Protein AF-A0A8T8C9X5-F1 (afdb_monomer_lite)

Secondary structure (DSSP, 8-state):
--------GGGGS--SS---HHHHHHHHHHHHHH-TTHIIIIIHHHHHHHHHHHHHHHHHHHTT--HHHHHHHHHHHHHHHHHHIIIIIHHHHHHHHHHHHHHHT-HHHHHHHHHHHHHTHHHHH---HHHHHHHTT-GGG-HHHHHHHHHHHHH---

pLDDT: mean 71.18, std 13.54, range [34.19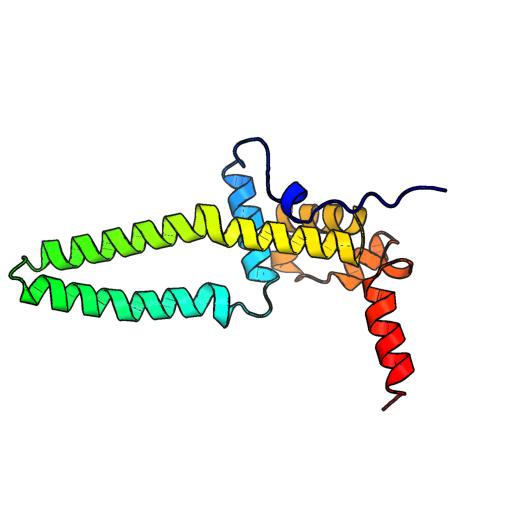, 87.94]

Sequence (158 aa):
MNQKKHRNPQDFIEPKGQLNHSQRWTYTSIAYRSSKQKFRYFYLPLIALLVIIPLLCEWALSEGNTKSDAVGISMALFAFYMWFCFFFWWPMLGADWLSKMEAWFGPKTRASLWKQFRSGEVNVAGMDVPQTSKNVGEYDNSEYKKLFVDRDARLGPL

Radius of gyration: 21.36 Å; chains: 1; bounding box: 57×42×59 Å

Structure (mmCIF, N/CA/C/O backbone):
data_AF-A0A8T8C9X5-F1
#
_entry.id   AF-A0A8T8C9X5-F1
#
loop_
_atom_site.group_PDB
_atom_site.id
_atom_site.type_symbol
_atom_site.label_atom_id
_atom_site.label_alt_id
_atom_site.label_comp_id
_atom_site.label_asym_id
_atom_site.label_entity_id
_atom_site.label_seq_id
_atom_site.pdbx_PDB_ins_code
_atom_site.Cartn_x
_atom_site.Cartn_y
_atom_site.Cartn_z
_atom_site.occupancy
_atom_site.B_iso_or_equiv
_atom_site.auth_seq_id
_atom_site.auth_comp_id
_atom_site.auth_asym_id
_atom_site.auth_atom_id
_atom_site.pdbx_PDB_model_num
ATOM 1 N N . MET A 1 1 ? -38.605 -5.982 15.236 1.00 34.19 1 MET A N 1
ATOM 2 C CA . MET A 1 1 ? -37.807 -6.696 14.212 1.00 34.19 1 MET A CA 1
ATOM 3 C C . MET A 1 1 ? -36.984 -5.671 13.443 1.00 34.19 1 MET A C 1
ATOM 5 O O . MET A 1 1 ? -37.526 -5.002 12.579 1.00 34.19 1 MET A O 1
ATOM 9 N N . ASN A 1 2 ? -35.713 -5.477 13.807 1.00 34.38 2 ASN A N 1
ATOM 10 C CA . ASN A 1 2 ? -34.825 -4.539 13.112 1.00 34.38 2 ASN A CA 1
ATOM 11 C C . ASN A 1 2 ? -34.110 -5.282 11.981 1.00 34.38 2 ASN A C 1
ATOM 13 O O . ASN A 1 2 ? -33.279 -6.153 12.242 1.00 34.38 2 ASN A O 1
ATOM 17 N N . GLN A 1 3 ? -34.452 -4.958 10.733 1.00 35.06 3 GLN A N 1
ATOM 18 C CA . GLN A 1 3 ? -33.743 -5.461 9.563 1.00 35.06 3 GLN A CA 1
ATOM 19 C C . GLN A 1 3 ? -32.281 -5.007 9.630 1.00 35.06 3 GLN A C 1
ATOM 21 O O . GLN A 1 3 ? -31.974 -3.816 9.540 1.00 35.06 3 GLN A O 1
ATOM 26 N N . LYS A 1 4 ? -31.362 -5.967 9.785 1.00 44.88 4 LYS A N 1
ATOM 27 C CA . LYS A 1 4 ? -29.940 -5.756 9.513 1.00 44.88 4 LYS A CA 1
ATOM 28 C C . LYS A 1 4 ? -29.810 -5.428 8.028 1.00 44.88 4 LYS A C 1
ATOM 30 O O . LYS A 1 4 ? -29.809 -6.315 7.182 1.00 44.88 4 LYS A O 1
ATOM 35 N N . LYS A 1 5 ? -29.739 -4.133 7.724 1.00 42.03 5 LYS A N 1
ATOM 36 C CA . LYS A 1 5 ? -29.390 -3.612 6.405 1.00 42.03 5 LYS A CA 1
ATOM 37 C C . LYS A 1 5 ? -27.976 -4.104 6.093 1.00 42.03 5 LYS A C 1
ATOM 39 O O . LYS A 1 5 ? -27.007 -3.535 6.596 1.00 42.03 5 LYS A O 1
ATOM 44 N N . HIS A 1 6 ? -27.869 -5.194 5.334 1.00 40.16 6 HIS A N 1
ATOM 45 C CA . HIS A 1 6 ? -26.614 -5.641 4.740 1.00 40.16 6 HIS A CA 1
ATOM 46 C C . HIS A 1 6 ? -26.122 -4.510 3.835 1.00 40.16 6 HIS A C 1
ATOM 48 O O . HIS A 1 6 ? -26.599 -4.339 2.717 1.00 40.16 6 HIS A O 1
ATOM 54 N N . ARG A 1 7 ? -25.233 -3.667 4.369 1.00 45.56 7 ARG A N 1
ATOM 55 C CA . ARG A 1 7 ? -24.511 -2.678 3.573 1.00 45.56 7 ARG A CA 1
ATOM 56 C C . ARG A 1 7 ? -23.540 -3.441 2.686 1.00 45.56 7 ARG A C 1
ATOM 58 O O . ARG A 1 7 ? -22.764 -4.256 3.181 1.00 45.56 7 ARG A O 1
ATOM 65 N N . ASN A 1 8 ? -23.645 -3.203 1.386 1.00 37.84 8 ASN A N 1
ATOM 66 C CA . ASN A 1 8 ? -22.790 -3.809 0.384 1.00 37.84 8 ASN A CA 1
ATOM 67 C C . ASN A 1 8 ? -21.356 -3.292 0.621 1.00 37.84 8 ASN A C 1
ATOM 69 O O . ASN A 1 8 ? -21.188 -2.082 0.785 1.00 37.84 8 ASN A O 1
ATOM 73 N N . PRO A 1 9 ? -20.314 -4.143 0.685 1.00 43.94 9 PRO A N 1
ATOM 74 C CA . PRO A 1 9 ? -18.935 -3.690 0.902 1.00 43.94 9 PRO A CA 1
ATOM 75 C C . PRO A 1 9 ? -18.451 -2.673 -0.146 1.00 43.94 9 PRO A C 1
ATOM 77 O O . PRO A 1 9 ? -17.530 -1.911 0.132 1.00 43.94 9 PRO A O 1
ATOM 80 N N . GLN A 1 10 ? -19.100 -2.604 -1.313 1.00 42.44 10 GLN A N 1
ATOM 81 C CA . GLN A 1 10 ? -18.825 -1.596 -2.340 1.00 42.44 10 GLN A CA 1
ATOM 82 C C . GLN A 1 10 ? -19.325 -0.183 -1.985 1.00 42.44 10 GLN A C 1
ATOM 84 O O . GLN A 1 10 ? -18.734 0.791 -2.444 1.00 42.44 10 GLN A O 1
ATOM 89 N N . ASP A 1 11 ? -20.316 -0.038 -1.098 1.00 43.72 11 ASP A N 1
ATOM 90 C CA . ASP A 1 11 ? -20.866 1.275 -0.712 1.00 43.72 11 ASP A CA 1
ATOM 91 C C . ASP A 1 11 ? -19.906 2.096 0.170 1.00 43.72 11 ASP A C 1
ATOM 93 O O . ASP A 1 11 ? -20.111 3.291 0.383 1.00 43.72 11 ASP A O 1
ATOM 97 N N . PHE A 1 12 ? -18.845 1.474 0.692 1.00 50.84 12 PHE A N 1
ATOM 98 C CA . PHE A 1 12 ? -17.786 2.157 1.442 1.00 50.84 12 PHE A CA 1
ATOM 99 C C . PHE A 1 12 ? -16.591 2.569 0.569 1.00 50.84 12 PHE A C 1
ATOM 101 O O . PHE A 1 12 ? -15.692 3.251 1.066 1.00 50.84 12 PHE A O 1
ATOM 108 N N . ILE A 1 13 ? -16.569 2.161 -0.706 1.00 51.16 13 ILE A N 1
ATOM 109 C CA . ILE A 1 13 ? -15.432 2.363 -1.618 1.00 51.16 13 ILE A CA 1
ATOM 110 C C . ILE A 1 13 ? -15.540 3.692 -2.378 1.00 51.16 13 ILE A C 1
ATOM 112 O O . ILE A 1 13 ? -14.533 4.182 -2.880 1.00 51.16 13 ILE A O 1
ATOM 116 N N . GLU A 1 14 ? -16.703 4.345 -2.396 1.00 41.31 14 GLU A N 1
ATOM 117 C CA . GLU A 1 14 ? -16.840 5.668 -3.007 1.00 41.31 14 GLU A CA 1
ATOM 118 C C . GLU A 1 14 ? -16.713 6.802 -1.979 1.00 41.31 14 GLU A C 1
ATOM 120 O O . GLU A 1 14 ? -17.694 7.182 -1.329 1.00 41.31 14 GLU A O 1
ATOM 125 N N . PRO A 1 15 ? -15.549 7.463 -1.863 1.00 46.88 15 PRO A N 1
ATOM 126 C CA . PRO A 1 15 ? -15.561 8.855 -1.472 1.00 46.88 15 PRO A CA 1
ATOM 127 C C . PRO A 1 15 ? -16.217 9.615 -2.630 1.00 46.88 15 PRO A C 1
ATOM 129 O O . PRO A 1 15 ? -15.588 9.880 -3.649 1.00 46.88 15 PRO A O 1
ATOM 132 N N . LYS A 1 16 ? -17.489 9.996 -2.470 1.00 44.78 16 LYS A N 1
ATOM 133 C CA . LYS A 1 16 ? -18.237 10.880 -3.393 1.00 44.78 16 LYS A CA 1
ATOM 134 C C . LYS A 1 16 ? -17.628 12.290 -3.560 1.00 44.78 16 LYS A C 1
ATOM 136 O O . LYS A 1 16 ? -18.272 13.193 -4.079 1.00 44.78 16 LYS A O 1
ATOM 141 N N . GLY A 1 17 ? -16.386 12.493 -3.131 1.00 53.16 17 GLY A N 1
ATOM 142 C CA . GLY A 1 17 ? -15.581 13.682 -3.360 1.00 53.16 17 GLY A CA 1
ATOM 143 C C . GLY A 1 17 ? -14.142 13.263 -3.635 1.00 53.16 17 GLY A C 1
ATOM 144 O O . GLY A 1 17 ? -13.660 12.277 -3.075 1.00 53.16 17 GLY A O 1
ATOM 145 N N . GLN A 1 18 ? -13.454 14.003 -4.505 1.00 51.53 18 GLN A N 1
ATOM 146 C CA . GLN A 1 18 ? -12.038 13.787 -4.791 1.00 51.53 18 GLN A CA 1
ATOM 147 C C . GLN A 1 18 ? -11.254 13.691 -3.472 1.00 51.53 18 GLN A C 1
ATOM 149 O O . GLN A 1 18 ? -11.127 14.671 -2.743 1.00 51.53 18 GLN A O 1
ATOM 154 N N . LEU A 1 19 ? -10.745 12.497 -3.146 1.00 57.56 19 LEU A N 1
ATOM 155 C CA . LEU A 1 19 ? -9.855 12.295 -2.002 1.00 57.56 19 LEU A CA 1
ATOM 156 C C . LEU A 1 19 ? -8.691 13.283 -2.097 1.00 57.56 19 LEU A C 1
ATOM 158 O O . LEU A 1 19 ? -7.912 13.201 -3.055 1.00 57.56 19 LEU A O 1
ATOM 162 N N . ASN A 1 20 ? -8.560 14.165 -1.103 1.00 69.31 20 ASN A N 1
ATOM 163 C CA . ASN A 1 20 ? -7.463 15.127 -1.025 1.00 69.31 20 ASN A CA 1
ATOM 164 C C . ASN A 1 20 ? -6.114 14.394 -1.057 1.00 69.31 20 ASN A C 1
ATOM 166 O O . ASN A 1 20 ? -5.977 13.300 -0.506 1.00 69.31 20 ASN A O 1
ATOM 170 N N . HIS A 1 21 ? -5.094 15.013 -1.657 1.00 65.75 21 HIS A N 1
ATOM 171 C CA . HIS A 1 21 ? -3.762 14.415 -1.836 1.00 65.75 21 HIS A CA 1
ATOM 172 C C . HIS A 1 21 ? -3.190 13.830 -0.530 1.00 65.75 21 HIS A C 1
ATOM 174 O O . HIS A 1 21 ? -2.691 12.706 -0.508 1.00 65.75 21 HIS A O 1
ATOM 180 N N . SER A 1 22 ? -3.351 14.554 0.583 1.00 68.81 22 SER A N 1
ATOM 181 C CA . SER A 1 22 ? -2.947 14.115 1.927 1.00 68.81 22 SER A CA 1
ATOM 182 C C . SER A 1 22 ? -3.674 12.843 2.393 1.00 68.81 22 SER A C 1
ATOM 184 O O . SER A 1 22 ? -3.058 11.958 2.984 1.00 68.81 22 SER A O 1
ATOM 186 N N . GLN A 1 23 ? -4.962 12.697 2.071 1.00 70.50 23 GLN A N 1
ATOM 187 C CA . GLN A 1 23 ? -5.744 11.519 2.449 1.00 70.50 23 GLN A CA 1
ATOM 188 C C . GLN A 1 23 ? -5.279 10.280 1.682 1.00 70.50 23 GLN A C 1
ATOM 190 O O . GLN A 1 23 ? -5.153 9.217 2.282 1.00 70.50 23 GLN A O 1
ATOM 195 N N . ARG A 1 24 ? -4.957 10.414 0.385 1.00 69.94 24 ARG A N 1
ATOM 196 C CA . ARG A 1 24 ? -4.422 9.307 -0.432 1.00 69.94 24 ARG A CA 1
ATOM 197 C C . ARG A 1 24 ? -3.110 8.772 0.142 1.00 69.94 24 ARG A C 1
ATOM 199 O O . ARG A 1 24 ? -2.960 7.564 0.284 1.00 69.94 24 ARG A O 1
ATOM 206 N N . TRP A 1 25 ? -2.219 9.665 0.576 1.00 71.81 25 TRP A N 1
ATOM 207 C CA . TRP A 1 25 ? -0.989 9.295 1.284 1.00 71.81 25 TRP A CA 1
ATOM 208 C C . TRP A 1 25 ? -1.262 8.495 2.561 1.00 71.81 25 TRP A C 1
ATOM 210 O O . TRP A 1 25 ? -0.606 7.482 2.800 1.00 71.81 25 TRP A O 1
ATOM 220 N N . THR A 1 26 ? -2.244 8.913 3.364 1.00 70.19 26 THR A N 1
ATOM 221 C CA . THR A 1 26 ? -2.619 8.184 4.583 1.00 70.19 26 THR A CA 1
ATOM 222 C C . THR A 1 26 ? -3.201 6.804 4.262 1.00 70.19 26 THR A C 1
ATOM 224 O O . THR A 1 26 ? -2.840 5.829 4.908 1.00 70.19 26 THR A O 1
ATOM 227 N N . TYR A 1 27 ? -4.045 6.666 3.237 1.00 72.25 27 TYR A N 1
ATOM 228 C CA . TYR A 1 27 ? -4.566 5.349 2.847 1.00 72.25 27 TYR A CA 1
ATOM 229 C C . TYR A 1 27 ? -3.468 4.417 2.319 1.00 72.25 27 TYR A C 1
ATOM 231 O O . TYR A 1 27 ? -3.414 3.251 2.705 1.00 72.25 27 TYR A O 1
ATOM 239 N N . THR A 1 28 ? -2.548 4.928 1.504 1.00 67.81 28 THR A N 1
ATOM 240 C CA . THR A 1 28 ? -1.390 4.163 1.026 1.00 67.81 28 THR A CA 1
ATOM 241 C C . THR A 1 28 ? -0.488 3.714 2.179 1.00 67.81 28 THR A C 1
ATOM 243 O O . THR A 1 28 ? -0.050 2.562 2.208 1.00 67.81 28 THR A O 1
ATOM 246 N N . SER A 1 29 ? -0.234 4.580 3.168 1.00 70.50 29 SER A N 1
ATOM 247 C CA . SER A 1 29 ? 0.587 4.221 4.332 1.00 70.50 29 SER A CA 1
ATOM 248 C C . SER A 1 29 ? -0.093 3.171 5.216 1.00 70.50 29 SER A C 1
ATOM 250 O O . SER A 1 29 ? 0.576 2.258 5.711 1.00 70.50 29 SER A O 1
ATOM 252 N N . ILE A 1 30 ? -1.422 3.242 5.345 1.00 70.25 30 ILE A N 1
ATOM 253 C CA . ILE A 1 30 ? -2.240 2.214 5.992 1.00 70.25 30 ILE A CA 1
ATOM 254 C C . ILE A 1 30 ? -2.079 0.886 5.264 1.00 70.25 30 ILE A C 1
ATOM 256 O O . ILE A 1 30 ? -1.678 -0.085 5.898 1.00 70.25 30 ILE A O 1
ATOM 260 N N . ALA A 1 31 ? -2.305 0.852 3.947 1.00 66.81 31 ALA A N 1
ATOM 261 C CA . ALA A 1 31 ? -2.177 -0.352 3.127 1.00 66.81 31 ALA A CA 1
ATOM 262 C C . ALA A 1 31 ? -0.797 -1.012 3.264 1.00 66.81 31 ALA A C 1
ATOM 264 O O . ALA A 1 31 ? -0.688 -2.227 3.439 1.00 66.81 31 ALA A O 1
ATOM 265 N N . TYR A 1 32 ? 0.267 -0.209 3.218 1.00 68.69 32 TYR A N 1
ATOM 266 C CA . TYR A 1 32 ? 1.635 -0.708 3.321 1.00 68.69 32 TYR A CA 1
ATOM 267 C C . TYR A 1 32 ? 1.942 -1.297 4.702 1.00 68.69 32 TYR A C 1
ATOM 269 O O . TYR A 1 32 ? 2.599 -2.334 4.813 1.00 68.69 32 TYR A O 1
ATOM 277 N N . ARG A 1 33 ? 1.481 -0.650 5.778 1.00 69.06 33 ARG A N 1
ATOM 278 C CA . ARG A 1 33 ? 1.768 -1.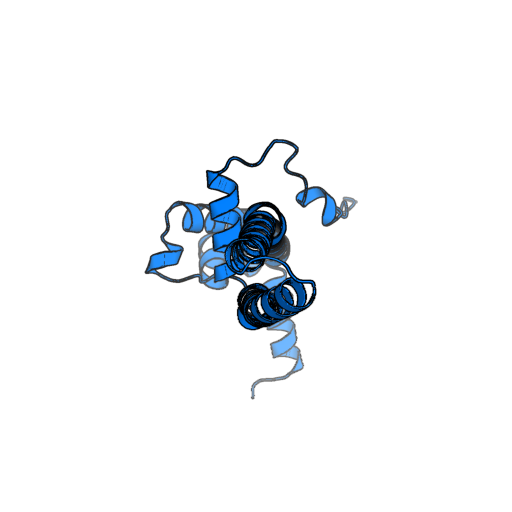097 7.148 1.00 69.06 33 ARG A CA 1
ATOM 279 C C . ARG A 1 33 ? 0.896 -2.264 7.579 1.00 69.06 33 ARG A C 1
ATOM 281 O O . ARG A 1 33 ? 1.395 -3.148 8.271 1.00 69.06 33 ARG A O 1
ATOM 288 N N . SER A 1 34 ? -0.366 -2.267 7.170 1.00 61.22 34 SER A N 1
ATOM 289 C CA . SER A 1 34 ? -1.347 -3.255 7.596 1.00 61.22 34 SER A CA 1
ATOM 290 C C . SER A 1 34 ? -1.324 -4.542 6.773 1.00 61.22 34 SER A C 1
ATOM 292 O O . SER A 1 34 ? -1.760 -5.594 7.249 1.00 61.22 34 SER A O 1
ATOM 294 N N . SER A 1 35 ? -0.786 -4.496 5.551 1.00 59.34 35 SER A N 1
ATOM 295 C CA . SER A 1 35 ? -0.655 -5.688 4.724 1.00 59.34 35 SER A CA 1
ATOM 296 C C . SER A 1 35 ? 0.365 -6.649 5.334 1.00 59.34 35 SER A C 1
ATOM 298 O O . SER A 1 35 ? 1.562 -6.373 5.375 1.00 59.34 35 SER A O 1
ATOM 300 N N . LYS A 1 36 ? -0.092 -7.831 5.766 1.00 60.56 36 LYS A N 1
ATOM 301 C CA . LYS A 1 36 ? 0.796 -8.969 6.076 1.00 60.56 36 LYS A CA 1
ATOM 302 C C . LYS A 1 36 ? 1.460 -9.536 4.812 1.00 60.56 36 LYS A C 1
ATOM 304 O O . LYS A 1 36 ? 2.454 -10.243 4.900 1.00 60.56 36 LYS A O 1
ATOM 309 N N . GLN A 1 37 ? 0.938 -9.194 3.632 1.00 59.00 37 GLN A N 1
ATOM 310 C CA . GLN A 1 37 ? 1.415 -9.639 2.322 1.00 59.00 37 GLN A CA 1
ATOM 311 C C . GLN A 1 37 ? 2.116 -8.497 1.571 1.00 59.00 37 GLN A C 1
ATOM 313 O O . GLN A 1 37 ? 1.903 -8.314 0.370 1.00 59.00 37 GLN A O 1
ATOM 318 N N . LYS A 1 38 ? 2.962 -7.719 2.265 1.00 66.25 38 LYS A N 1
ATOM 319 C CA . LYS A 1 38 ? 3.755 -6.638 1.642 1.00 66.25 38 LYS A CA 1
ATOM 320 C C . LYS A 1 38 ? 4.521 -7.157 0.431 1.00 66.25 38 LYS A C 1
ATOM 322 O O . LYS A 1 38 ? 4.540 -6.513 -0.613 1.00 66.25 38 LYS A O 1
ATOM 327 N N . PHE A 1 39 ? 5.069 -8.368 0.564 1.00 62.97 39 PHE A N 1
ATOM 328 C CA . PHE A 1 39 ? 5.742 -9.082 -0.514 1.00 62.97 39 PHE A CA 1
ATOM 329 C C . PHE A 1 39 ? 4.882 -9.165 -1.777 1.00 62.97 39 PHE A C 1
ATOM 331 O O . PHE A 1 39 ? 5.327 -8.752 -2.836 1.00 62.97 39 PHE A O 1
ATOM 338 N N . ARG A 1 40 ? 3.623 -9.596 -1.659 1.00 68.00 40 ARG A N 1
ATOM 339 C CA . ARG A 1 40 ? 2.739 -9.822 -2.807 1.00 68.00 40 ARG A CA 1
ATOM 340 C C . ARG A 1 40 ? 2.239 -8.533 -3.460 1.00 68.00 40 ARG A C 1
ATOM 342 O O . ARG A 1 40 ? 2.173 -8.472 -4.679 1.00 68.00 40 ARG A O 1
ATOM 349 N N . TYR A 1 41 ? 1.861 -7.532 -2.667 1.00 68.25 41 TYR A N 1
ATOM 350 C CA . TYR A 1 41 ? 1.162 -6.346 -3.187 1.00 68.25 41 TYR A CA 1
ATOM 351 C C . TYR A 1 41 ? 2.065 -5.143 -3.46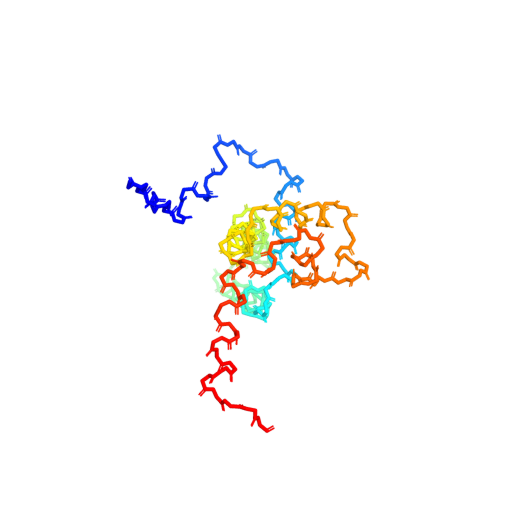8 1.00 68.25 41 TYR A C 1
ATOM 353 O O . TYR A 1 41 ? 1.652 -4.242 -4.194 1.00 68.25 41 TYR A O 1
ATOM 361 N N . PHE A 1 42 ? 3.273 -5.114 -2.900 1.00 71.00 42 PHE A N 1
ATOM 362 C CA . PHE A 1 42 ? 4.203 -3.993 -3.054 1.00 71.00 42 PHE A CA 1
ATOM 363 C C . PHE A 1 42 ? 5.515 -4.423 -3.707 1.00 71.00 42 PHE A C 1
ATOM 365 O O . PHE A 1 42 ? 5.943 -3.792 -4.667 1.00 71.00 42 PHE A O 1
ATOM 372 N N . TYR A 1 43 ? 6.130 -5.515 -3.242 1.00 75.69 43 TYR A N 1
ATOM 373 C CA . TYR A 1 43 ? 7.433 -5.939 -3.766 1.00 75.69 43 TYR A CA 1
ATOM 374 C C . TYR A 1 43 ? 7.324 -6.728 -5.074 1.00 75.69 43 TYR A C 1
ATOM 376 O O . TYR A 1 43 ? 8.096 -6.481 -5.987 1.00 75.69 43 TYR A O 1
ATOM 384 N N . LEU A 1 44 ? 6.352 -7.633 -5.208 1.00 78.06 44 LEU A N 1
ATOM 385 C CA . LEU A 1 44 ? 6.168 -8.451 -6.413 1.00 78.06 44 LEU A CA 1
ATOM 386 C C . LEU A 1 44 ? 5.914 -7.603 -7.673 1.00 78.06 44 LEU A C 1
ATOM 388 O O . LEU A 1 44 ? 6.588 -7.838 -8.673 1.00 78.06 44 LEU A O 1
ATOM 392 N N . PRO A 1 45 ? 5.037 -6.578 -7.645 1.00 79.62 45 PRO A N 1
ATOM 393 C CA . PRO A 1 45 ? 4.847 -5.703 -8.798 1.00 79.62 45 PRO A CA 1
ATOM 394 C C . PRO A 1 45 ? 6.094 -4.870 -9.118 1.00 79.62 45 PRO A C 1
ATOM 396 O O . PRO A 1 45 ? 6.397 -4.648 -10.285 1.00 79.62 45 PRO A O 1
ATOM 399 N N . LEU A 1 46 ? 6.848 -4.453 -8.094 1.00 81.50 46 LEU A N 1
ATOM 400 C CA . LEU A 1 46 ? 8.109 -3.731 -8.276 1.00 81.50 46 LEU A CA 1
ATOM 401 C C . LEU A 1 46 ? 9.177 -4.622 -8.927 1.00 81.50 46 LEU A C 1
ATOM 403 O O . LEU A 1 46 ? 9.841 -4.198 -9.864 1.00 81.50 46 LEU A O 1
ATOM 407 N N . ILE A 1 47 ? 9.316 -5.866 -8.462 1.00 83.75 47 ILE A N 1
ATOM 408 C CA . ILE A 1 47 ? 10.234 -6.854 -9.041 1.00 83.75 47 ILE A CA 1
ATOM 409 C C . ILE A 1 47 ? 9.826 -7.164 -10.483 1.00 83.75 47 ILE A C 1
ATOM 411 O O . ILE A 1 47 ? 10.680 -7.181 -11.363 1.00 83.75 47 ILE A O 1
ATOM 415 N N . ALA A 1 48 ? 8.529 -7.349 -10.747 1.00 85.06 48 ALA A N 1
ATOM 416 C CA . ALA A 1 48 ? 8.027 -7.557 -12.101 1.00 85.06 48 ALA A CA 1
ATOM 417 C C . ALA A 1 48 ? 8.397 -6.384 -13.023 1.00 85.06 48 ALA A C 1
ATOM 419 O O . ALA A 1 48 ? 8.890 -6.614 -14.121 1.00 85.06 48 ALA A O 1
ATOM 420 N N . LEU A 1 49 ? 8.259 -5.134 -12.565 1.00 83.75 49 LEU A N 1
ATOM 421 C CA . LEU A 1 49 ? 8.712 -3.960 -13.323 1.00 83.75 49 LEU A CA 1
ATOM 422 C C . LEU A 1 49 ? 10.213 -3.947 -13.565 1.00 83.75 49 LEU A C 1
ATOM 424 O O . LEU A 1 49 ? 10.634 -3.669 -14.682 1.00 83.75 49 LEU A O 1
ATOM 428 N N . LEU A 1 50 ? 11.014 -4.267 -12.549 1.00 84.06 50 LEU A N 1
ATOM 429 C CA . LEU A 1 50 ? 12.469 -4.321 -12.688 1.00 84.06 50 LEU A CA 1
ATOM 430 C C . LEU A 1 50 ? 12.927 -5.364 -13.712 1.00 84.06 50 LEU A C 1
ATOM 432 O O . LEU A 1 50 ? 13.996 -5.194 -14.281 1.00 84.06 50 LEU A O 1
ATOM 436 N N . VAL A 1 51 ? 12.132 -6.406 -13.965 1.00 87.62 51 VAL A N 1
ATOM 437 C CA . VAL A 1 51 ? 12.401 -7.402 -15.014 1.00 87.62 51 VAL A CA 1
ATOM 438 C C . VAL A 1 51 ? 11.835 -6.965 -16.369 1.00 87.62 51 VAL A C 1
ATOM 440 O O . VAL A 1 51 ? 12.497 -7.119 -17.390 1.00 87.62 51 VAL A O 1
ATOM 443 N N . ILE A 1 52 ? 10.633 -6.386 -16.396 1.00 85.81 52 ILE A N 1
ATOM 444 C CA . ILE A 1 52 ? 9.953 -5.970 -17.633 1.00 85.81 52 ILE A CA 1
ATOM 445 C C . ILE A 1 52 ? 10.652 -4.773 -18.294 1.00 85.81 52 ILE A C 1
ATOM 447 O O . ILE A 1 52 ? 10.734 -4.724 -19.516 1.00 85.81 52 ILE A O 1
ATOM 451 N N . ILE A 1 53 ? 11.176 -3.818 -17.520 1.00 85.69 53 ILE A N 1
ATOM 452 C CA . ILE A 1 53 ? 11.824 -2.608 -18.055 1.00 85.69 53 ILE A CA 1
ATOM 453 C C . ILE A 1 53 ? 13.075 -2.941 -18.889 1.00 85.69 53 ILE A C 1
ATOM 455 O O . ILE A 1 53 ? 13.145 -2.473 -20.023 1.00 85.69 53 ILE A O 1
ATOM 459 N N . PRO A 1 54 ? 14.039 -3.754 -18.413 1.00 85.12 54 PRO A N 1
ATOM 460 C CA . PRO A 1 54 ? 15.164 -4.191 -19.236 1.00 85.12 54 PRO A CA 1
ATOM 461 C C . PRO A 1 54 ? 14.725 -4.913 -20.510 1.00 85.12 54 PRO A C 1
ATOM 463 O O . PRO A 1 54 ? 15.259 -4.623 -21.574 1.00 85.12 54 PRO A O 1
ATOM 466 N N . LEU A 1 55 ? 13.718 -5.789 -20.420 1.00 86.00 55 LEU A N 1
ATOM 467 C CA . LEU A 1 55 ? 13.195 -6.519 -21.578 1.00 86.00 55 LEU A CA 1
ATOM 468 C C . LEU A 1 55 ? 12.564 -5.579 -22.614 1.00 86.00 55 LEU A C 1
ATOM 470 O O . LEU A 1 55 ? 12.782 -5.749 -23.809 1.00 86.00 55 LEU A O 1
ATOM 474 N N . LEU A 1 56 ? 11.822 -4.562 -22.169 1.00 84.38 56 LEU A N 1
ATOM 475 C CA . LEU A 1 56 ? 11.269 -3.527 -23.045 1.00 84.38 56 LEU A CA 1
ATOM 476 C C . LEU A 1 56 ? 12.364 -2.656 -23.663 1.00 84.38 56 LEU A C 1
ATOM 478 O O . LEU A 1 56 ? 12.268 -2.322 -24.840 1.00 84.38 56 LEU A O 1
ATOM 482 N N . CYS A 1 57 ? 13.411 -2.321 -22.906 1.00 85.88 57 CYS A N 1
ATOM 483 C CA . CYS A 1 57 ? 14.580 -1.622 -23.436 1.00 85.88 57 CYS A CA 1
ATOM 484 C C . CYS A 1 57 ? 15.277 -2.445 -24.526 1.00 85.88 57 CYS A C 1
ATOM 486 O O . CYS A 1 57 ? 15.563 -1.909 -25.593 1.00 85.88 57 CYS A O 1
ATOM 488 N N . GLU A 1 58 ? 15.548 -3.731 -24.283 1.00 85.69 58 GLU A N 1
ATOM 489 C CA . GLU A 1 58 ? 16.177 -4.620 -25.269 1.00 85.69 58 GLU A CA 1
ATOM 490 C C . GLU A 1 58 ? 15.309 -4.787 -26.517 1.00 85.69 58 GLU A C 1
ATOM 492 O O . GLU A 1 58 ? 15.810 -4.680 -27.636 1.00 85.69 58 GLU A O 1
ATOM 497 N N . TRP A 1 59 ? 14.002 -4.974 -26.333 1.00 87.12 59 TRP A N 1
ATOM 498 C CA . TRP A 1 59 ? 13.053 -5.062 -27.435 1.00 87.12 59 TRP A CA 1
ATOM 499 C C . TRP A 1 59 ? 13.011 -3.764 -28.253 1.00 87.12 59 TRP A C 1
ATOM 501 O O . TRP A 1 59 ? 13.200 -3.802 -29.467 1.00 87.12 59 TRP A O 1
ATOM 511 N N . ALA A 1 60 ? 12.890 -2.604 -27.604 1.00 84.12 60 ALA A N 1
ATOM 512 C CA . ALA A 1 60 ? 12.872 -1.310 -28.284 1.00 84.12 60 ALA A CA 1
ATOM 513 C C . ALA A 1 60 ? 14.182 -1.023 -29.040 1.00 84.12 60 ALA A C 1
ATOM 515 O O . ALA A 1 60 ? 14.144 -0.445 -30.125 1.00 84.12 60 ALA A O 1
ATOM 516 N N . LEU A 1 61 ? 15.333 -1.446 -28.501 1.00 87.12 61 LEU A N 1
ATOM 517 C CA . LEU A 1 61 ? 16.624 -1.369 -29.193 1.00 87.12 61 LEU A CA 1
ATOM 518 C C . LEU A 1 61 ? 16.678 -2.291 -30.418 1.00 87.12 61 LEU A C 1
ATOM 520 O O . LEU A 1 61 ? 17.239 -1.905 -31.441 1.00 87.12 61 LEU A O 1
ATOM 524 N N . SER A 1 62 ? 16.090 -3.488 -30.330 1.00 86.50 62 SER A N 1
ATOM 525 C CA . SER A 1 62 ? 16.041 -4.446 -31.443 1.00 86.50 62 SER A CA 1
ATOM 526 C C . SER A 1 62 ? 15.195 -3.956 -32.624 1.00 86.50 62 SER A C 1
ATOM 528 O O . SER A 1 62 ? 15.490 -4.296 -33.767 1.00 86.50 62 SER A O 1
ATOM 530 N N . GLU A 1 63 ? 14.210 -3.091 -32.369 1.00 86.25 63 GLU A N 1
ATOM 531 C CA . GLU A 1 63 ? 13.401 -2.433 -33.404 1.00 86.25 63 GLU A CA 1
ATOM 532 C C . GLU A 1 63 ? 14.100 -1.228 -34.062 1.00 86.25 63 GLU A C 1
ATOM 534 O O . GLU A 1 63 ? 13.541 -0.593 -34.954 1.00 86.25 63 GLU A O 1
ATOM 539 N N . GLY A 1 64 ? 15.336 -0.913 -33.657 1.00 85.56 64 GLY A N 1
ATOM 540 C CA . GLY A 1 64 ? 16.134 0.161 -34.249 1.00 85.56 64 GLY A CA 1
ATOM 541 C C . GLY A 1 64 ? 15.941 1.534 -33.601 1.00 85.56 64 GLY A C 1
ATOM 542 O O . GLY A 1 64 ? 16.434 2.526 -34.140 1.00 85.56 64 GLY A O 1
ATOM 543 N N . ASN A 1 65 ? 15.269 1.616 -32.445 1.00 84.25 65 ASN A N 1
ATOM 544 C CA . ASN A 1 65 ? 15.183 2.871 -31.698 1.00 84.25 65 ASN A CA 1
ATOM 545 C C . ASN A 1 65 ? 16.552 3.289 -31.153 1.00 84.25 65 ASN A C 1
ATOM 547 O O . ASN A 1 65 ? 17.411 2.464 -30.820 1.00 84.25 65 ASN A O 1
ATOM 551 N N . THR A 1 66 ? 16.749 4.600 -31.002 1.00 87.94 66 THR A N 1
ATOM 552 C CA . THR A 1 66 ? 17.958 5.112 -30.359 1.00 87.94 66 THR A CA 1
ATOM 553 C C . THR A 1 66 ? 17.987 4.711 -28.881 1.00 87.94 66 THR A C 1
ATOM 555 O O . THR A 1 66 ? 16.951 4.551 -28.231 1.00 87.94 66 THR A O 1
ATOM 558 N N . LYS A 1 67 ? 19.191 4.571 -28.311 1.00 83.44 67 LYS A N 1
ATOM 559 C CA . LYS A 1 67 ? 19.359 4.220 -26.888 1.00 83.44 67 LYS A CA 1
ATOM 560 C C . LYS A 1 67 ? 18.622 5.179 -25.951 1.00 83.44 67 LYS A C 1
ATOM 562 O O . LYS A 1 67 ? 18.093 4.739 -24.935 1.00 83.44 67 LYS A O 1
ATOM 567 N N . SER A 1 68 ? 18.577 6.466 -26.291 1.00 82.44 68 SER A N 1
ATOM 568 C CA . SER A 1 68 ? 17.837 7.473 -25.528 1.00 82.44 68 SER A CA 1
ATOM 569 C C . SER A 1 68 ? 16.330 7.233 -25.554 1.00 82.44 68 SER A C 1
ATOM 571 O O . SER A 1 68 ? 15.696 7.331 -24.505 1.00 82.44 68 SER A O 1
ATOM 573 N N . ASP A 1 69 ? 15.768 6.863 -26.705 1.00 82.62 69 ASP A N 1
ATOM 574 C CA . ASP A 1 69 ? 14.323 6.661 -26.849 1.00 82.62 69 ASP A CA 1
ATOM 575 C C . ASP A 1 69 ? 13.865 5.390 -26.127 1.00 82.62 69 ASP A C 1
ATOM 577 O O . ASP A 1 69 ? 12.890 5.420 -25.375 1.00 82.62 69 ASP A O 1
ATOM 581 N N . ALA A 1 70 ? 14.618 4.294 -26.263 1.00 80.38 70 ALA A N 1
ATOM 582 C CA . ALA A 1 70 ? 14.319 3.027 -25.593 1.00 80.38 70 ALA A CA 1
ATOM 583 C C . ALA A 1 70 ? 14.303 3.164 -24.056 1.00 80.38 70 ALA A C 1
ATOM 585 O O . ALA A 1 70 ? 13.390 2.676 -23.379 1.00 80.38 70 ALA A O 1
ATOM 586 N N . VAL A 1 71 ? 15.285 3.881 -23.497 1.00 83.88 71 VAL A N 1
ATOM 587 C CA . VAL A 1 71 ? 15.346 4.168 -22.055 1.00 83.88 71 VAL A CA 1
ATOM 588 C C . VAL A 1 71 ? 14.236 5.137 -21.644 1.00 83.88 71 VAL A C 1
ATOM 590 O O . VAL A 1 71 ? 13.589 4.923 -20.617 1.00 83.88 71 VAL A O 1
ATOM 593 N N . GLY A 1 72 ? 13.979 6.175 -22.445 1.00 83.19 72 GLY A N 1
ATOM 594 C CA . GLY A 1 72 ? 12.944 7.173 -22.178 1.00 83.19 72 GLY A CA 1
ATOM 595 C C . GLY A 1 72 ? 11.544 6.565 -22.086 1.00 83.19 72 GLY A C 1
ATOM 596 O O . GLY A 1 72 ? 10.833 6.808 -21.109 1.00 83.19 72 GLY A O 1
ATOM 597 N N . ILE A 1 73 ? 11.172 5.715 -23.046 1.00 83.56 73 ILE A N 1
ATOM 598 C CA . ILE A 1 73 ? 9.876 5.018 -23.070 1.00 83.56 73 ILE A CA 1
ATOM 599 C C . I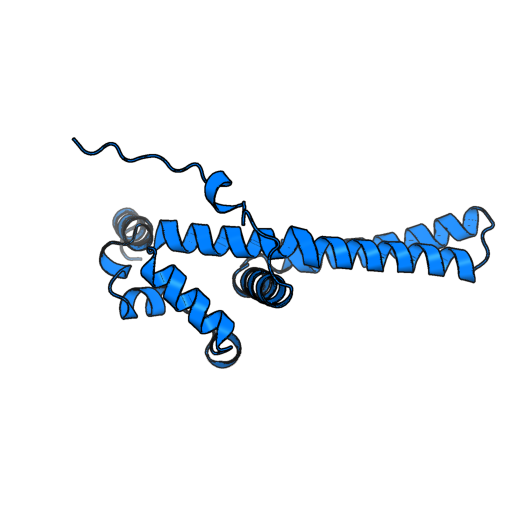LE A 1 73 ? 9.730 4.109 -21.845 1.00 83.56 73 ILE A C 1
ATOM 601 O O . ILE A 1 73 ? 8.703 4.132 -21.163 1.00 83.56 73 ILE A O 1
ATOM 605 N N . SER A 1 74 ? 10.775 3.355 -21.510 1.00 80.12 74 SER A N 1
ATOM 606 C CA . SER A 1 74 ? 10.747 2.433 -20.372 1.00 80.12 74 SER A CA 1
ATOM 607 C C . SER A 1 74 ? 10.631 3.163 -19.029 1.00 80.12 74 SER A C 1
ATOM 609 O O . SER A 1 74 ? 9.879 2.740 -18.147 1.00 80.12 74 SER A O 1
ATOM 611 N N . MET A 1 75 ? 11.309 4.305 -18.878 1.00 83.62 75 MET A N 1
ATOM 612 C CA . MET A 1 75 ? 11.167 5.166 -17.700 1.00 83.62 75 MET A CA 1
ATOM 613 C C . MET A 1 75 ? 9.792 5.835 -17.623 1.00 83.62 75 MET A C 1
ATOM 615 O O . MET A 1 75 ? 9.229 5.934 -16.532 1.00 83.62 75 MET A O 1
ATOM 619 N N . ALA A 1 76 ? 9.214 6.244 -18.755 1.00 84.75 76 ALA A N 1
ATOM 620 C CA . ALA A 1 76 ? 7.865 6.800 -18.797 1.00 84.75 76 ALA A CA 1
ATOM 621 C C . ALA A 1 76 ? 6.809 5.767 -18.368 1.00 84.75 76 ALA A C 1
ATOM 623 O O . ALA A 1 76 ? 5.932 6.083 -17.562 1.00 84.75 76 ALA A O 1
ATOM 624 N N . LEU A 1 77 ? 6.928 4.516 -18.828 1.00 83.75 77 LEU A N 1
ATOM 625 C CA . LEU A 1 77 ? 6.055 3.414 -18.410 1.00 83.75 77 LEU A CA 1
ATOM 626 C C . LEU A 1 77 ? 6.197 3.101 -16.917 1.00 83.75 77 LEU A C 1
ATOM 628 O O . LEU A 1 77 ? 5.191 2.919 -16.229 1.00 83.75 77 LEU A O 1
ATOM 632 N N . PHE A 1 78 ? 7.426 3.102 -16.393 1.00 84.69 78 PHE A N 1
ATOM 633 C CA . PHE A 1 78 ? 7.665 2.945 -14.959 1.00 84.69 78 PHE A CA 1
ATOM 634 C C . PHE A 1 78 ? 7.007 4.064 -14.146 1.00 84.69 78 PHE A C 1
ATOM 636 O O . PHE A 1 78 ? 6.279 3.792 -13.190 1.00 84.69 78 PHE A O 1
ATOM 643 N N . ALA A 1 79 ? 7.221 5.321 -14.541 1.00 84.31 79 ALA A N 1
ATOM 644 C CA . ALA A 1 79 ? 6.641 6.476 -13.867 1.00 84.31 79 ALA A CA 1
ATOM 645 C C . ALA A 1 79 ? 5.106 6.439 -13.904 1.00 84.31 79 ALA A C 1
ATOM 647 O O . ALA A 1 79 ? 4.462 6.672 -12.880 1.00 84.31 79 ALA A O 1
ATOM 648 N N . PHE A 1 80 ? 4.520 6.082 -15.051 1.00 86.06 80 PHE A N 1
ATOM 649 C CA . PHE A 1 80 ? 3.075 5.935 -15.204 1.00 86.06 80 PHE A CA 1
ATOM 650 C C . PHE A 1 80 ? 2.511 4.832 -14.306 1.00 86.06 80 PHE A C 1
ATOM 652 O O . PHE A 1 80 ? 1.513 5.044 -13.617 1.00 86.06 80 PHE A O 1
ATOM 659 N N . TYR A 1 81 ? 3.167 3.672 -14.255 1.00 84.44 81 TYR A N 1
ATOM 660 C CA . TYR A 1 81 ? 2.737 2.582 -13.390 1.00 84.44 81 TYR A CA 1
ATOM 661 C C . TYR A 1 81 ? 2.816 2.965 -11.908 1.00 84.44 81 TYR A C 1
ATOM 663 O O . TYR A 1 81 ? 1.866 2.751 -11.154 1.00 84.44 81 TYR A O 1
ATOM 671 N N . MET A 1 82 ? 3.929 3.568 -11.479 1.00 82.56 82 MET A N 1
ATOM 672 C CA . MET A 1 82 ? 4.101 4.015 -10.094 1.00 82.56 82 MET A CA 1
ATOM 673 C C . MET A 1 82 ? 3.056 5.063 -9.713 1.00 82.56 82 MET A C 1
ATOM 675 O O . MET A 1 82 ? 2.470 4.987 -8.631 1.00 82.56 82 MET A O 1
ATOM 679 N N . TRP A 1 83 ? 2.767 5.994 -10.623 1.00 85.12 83 TRP A N 1
ATOM 680 C CA . TRP A 1 83 ? 1.684 6.957 -10.472 1.00 85.12 83 TRP A CA 1
ATOM 681 C C . TRP A 1 83 ? 0.329 6.250 -10.317 1.00 85.12 83 TRP A C 1
ATOM 683 O O . TRP A 1 83 ? -0.382 6.494 -9.341 1.00 85.12 83 TRP A O 1
ATOM 693 N N . PHE A 1 84 ? -0.003 5.303 -11.197 1.00 83.31 84 PHE A N 1
ATOM 694 C CA . PHE A 1 84 ? -1.254 4.546 -11.132 1.00 83.31 84 PHE A CA 1
ATOM 695 C C . PHE A 1 84 ? -1.408 3.777 -9.809 1.00 83.31 84 PHE A C 1
ATOM 697 O O . PHE A 1 84 ? -2.436 3.883 -9.131 1.00 83.31 84 PHE A O 1
ATOM 704 N N . CYS A 1 85 ? -0.375 3.040 -9.392 1.00 81.12 85 CYS A N 1
ATOM 705 C CA . CYS A 1 85 ? -0.398 2.295 -8.136 1.00 81.12 85 CYS A CA 1
ATOM 706 C C . CYS A 1 85 ? -0.579 3.207 -6.925 1.00 81.12 85 CYS A C 1
ATOM 708 O O . CYS A 1 85 ? -1.368 2.892 -6.032 1.00 81.12 85 CYS A O 1
ATOM 710 N N . PHE A 1 86 ? 0.115 4.343 -6.908 1.00 77.00 86 PHE A N 1
ATOM 711 C CA . PHE A 1 86 ? 0.042 5.291 -5.809 1.00 77.00 86 PHE A CA 1
ATOM 712 C C . PHE A 1 86 ? -1.326 5.979 -5.707 1.00 77.00 86 PHE A C 1
ATOM 714 O O . PHE A 1 86 ? -1.820 6.211 -4.603 1.00 77.00 86 PHE A O 1
ATOM 721 N N . PHE A 1 87 ? -1.948 6.305 -6.841 1.00 74.00 87 PHE A N 1
ATOM 722 C CA . PHE A 1 87 ? -3.188 7.076 -6.862 1.00 74.00 87 PHE A CA 1
ATOM 723 C C . PHE A 1 87 ? -4.463 6.244 -6.768 1.00 74.00 87 PHE A C 1
ATOM 725 O O . PHE A 1 87 ? -5.450 6.740 -6.222 1.00 74.00 87 PHE A O 1
ATOM 732 N N . PHE A 1 88 ? -4.447 5.008 -7.265 1.00 76.25 88 PHE A N 1
ATOM 733 C CA . PHE A 1 88 ? -5.646 4.174 -7.347 1.00 76.25 88 PHE A CA 1
ATOM 734 C C . PHE A 1 88 ? -5.516 2.906 -6.504 1.00 76.25 88 PHE A C 1
ATOM 736 O O . PHE A 1 88 ? -6.320 2.674 -5.602 1.00 76.25 88 PHE A O 1
ATOM 743 N N . TRP A 1 89 ? -4.475 2.108 -6.750 1.00 77.25 89 TRP A N 1
ATOM 744 C CA . TRP A 1 89 ? -4.380 0.754 -6.200 1.00 77.25 89 TRP A CA 1
ATOM 745 C C . TRP A 1 89 ? -4.119 0.725 -4.686 1.00 77.25 89 TRP A C 1
ATOM 747 O O . TRP A 1 89 ? -4.859 0.099 -3.925 1.00 77.25 89 TRP A O 1
ATOM 757 N N . TRP A 1 90 ? -3.082 1.420 -4.214 1.00 76.62 90 TRP A N 1
ATOM 758 C CA . TRP A 1 90 ? -2.710 1.411 -2.796 1.00 76.62 90 TRP A CA 1
ATOM 759 C C . TRP A 1 90 ? -3.714 2.122 -1.879 1.00 76.62 90 TRP A C 1
ATOM 761 O O . TRP A 1 90 ? -3.995 1.583 -0.804 1.00 76.62 90 TRP A O 1
ATOM 771 N N . PRO A 1 91 ? -4.327 3.257 -2.270 1.00 73.25 91 PRO A N 1
ATOM 772 C CA . PRO A 1 91 ? -5.395 3.855 -1.478 1.00 73.25 91 PRO A CA 1
ATOM 773 C C . PRO A 1 91 ? -6.605 2.928 -1.317 1.00 73.25 91 PRO A C 1
ATOM 775 O O . PRO A 1 91 ? -7.166 2.845 -0.224 1.00 73.25 91 PRO A O 1
ATOM 778 N N . MET A 1 92 ? -6.972 2.184 -2.367 1.00 76.25 92 MET A N 1
ATOM 779 C CA . MET A 1 92 ? -8.077 1.222 -2.325 1.00 76.25 92 MET A CA 1
ATOM 780 C C . MET A 1 92 ? -7.809 0.086 -1.328 1.00 76.25 92 MET A C 1
ATOM 782 O O . MET A 1 92 ? -8.675 -0.237 -0.518 1.00 76.25 92 MET A O 1
ATOM 786 N N . LEU A 1 93 ? -6.586 -0.457 -1.311 1.00 76.75 93 LEU A N 1
ATOM 787 C CA . LEU A 1 93 ? -6.150 -1.449 -0.317 1.00 76.75 93 LEU A CA 1
ATOM 788 C C . LEU A 1 93 ? -6.234 -0.915 1.123 1.00 76.75 93 LEU A C 1
ATOM 790 O O . LEU A 1 93 ? -6.630 -1.638 2.038 1.00 76.75 93 LEU A O 1
ATOM 794 N N . GLY A 1 94 ? -5.871 0.352 1.338 1.00 74.25 94 GLY A N 1
ATOM 795 C CA . GLY A 1 94 ? -5.930 0.987 2.656 1.00 74.25 94 GLY A CA 1
ATOM 796 C C . GLY A 1 94 ? -7.361 1.210 3.138 1.00 74.25 94 GLY A C 1
ATOM 797 O O . GLY A 1 94 ? -7.664 0.995 4.314 1.00 74.25 94 GLY A O 1
ATOM 798 N N . ALA A 1 95 ? -8.247 1.611 2.225 1.00 76.50 95 ALA A N 1
ATOM 799 C CA . ALA A 1 95 ? -9.669 1.779 2.498 1.00 76.50 95 ALA A CA 1
ATOM 800 C C . ALA A 1 95 ? -10.352 0.439 2.816 1.00 76.50 95 ALA A C 1
ATOM 802 O O . ALA A 1 95 ? -11.068 0.345 3.815 1.00 76.50 95 ALA A O 1
ATOM 803 N N . ASP A 1 96 ? -10.070 -0.608 2.034 1.00 78.62 96 ASP A N 1
ATOM 804 C CA . ASP A 1 96 ? -10.563 -1.968 2.281 1.00 78.62 96 ASP A CA 1
ATOM 805 C C . ASP A 1 96 ? -10.111 -2.487 3.653 1.00 78.62 96 ASP A C 1
ATOM 807 O O . ASP A 1 96 ? -10.909 -3.023 4.423 1.00 78.62 96 ASP A O 1
ATOM 811 N N . TRP A 1 97 ? -8.849 -2.250 4.026 1.00 79.12 97 TRP A N 1
ATOM 812 C CA . TRP A 1 97 ? -8.366 -2.626 5.350 1.00 79.12 97 TRP A CA 1
ATOM 813 C C . TRP A 1 97 ? -9.122 -1.912 6.480 1.00 79.12 97 TRP A C 1
ATOM 815 O O . TRP A 1 97 ? -9.554 -2.565 7.428 1.00 79.12 97 TRP A O 1
ATOM 825 N N . LEU A 1 98 ? -9.334 -0.595 6.382 1.00 77.31 98 LEU A N 1
ATOM 826 C CA . LEU A 1 98 ? -10.108 0.149 7.386 1.00 77.31 98 LEU A CA 1
ATOM 827 C C . LEU A 1 98 ? -11.558 -0.329 7.473 1.00 77.31 98 LEU A C 1
ATOM 829 O O . LEU A 1 98 ? -12.109 -0.388 8.572 1.00 77.31 98 LEU A O 1
ATOM 833 N N . SER A 1 99 ? -12.163 -0.677 6.337 1.00 77.12 99 SER A N 1
ATOM 834 C CA . SER A 1 99 ? -13.512 -1.243 6.291 1.00 77.12 99 SER A CA 1
ATOM 835 C C . SER A 1 99 ? -13.568 -2.599 7.002 1.00 77.12 99 SER A C 1
ATOM 837 O O . SER A 1 99 ? -14.443 -2.826 7.835 1.00 77.12 99 SER A O 1
ATOM 839 N N . LYS A 1 100 ? -12.573 -3.466 6.781 1.00 78.06 100 LYS A N 1
ATOM 840 C CA . LYS A 1 100 ? -12.441 -4.738 7.509 1.00 78.06 100 LYS A CA 1
ATOM 841 C C . LYS A 1 100 ? -12.253 -4.533 9.009 1.00 78.06 100 LYS A C 1
ATOM 843 O O . LYS A 1 100 ? -12.840 -5.269 9.794 1.00 78.06 100 LYS A O 1
ATOM 848 N N . MET A 1 101 ? -11.482 -3.527 9.425 1.00 76.38 101 MET A N 1
ATOM 849 C CA . MET A 1 101 ? -11.329 -3.204 10.849 1.00 76.38 101 MET A CA 1
ATOM 850 C C . MET A 1 101 ? -12.640 -2.717 11.475 1.00 76.38 101 MET A C 1
ATOM 852 O O . MET A 1 101 ? -12.943 -3.089 12.607 1.00 76.38 101 MET A O 1
ATOM 856 N N . GLU A 1 102 ? -13.440 -1.935 10.747 1.00 79.38 102 GLU A N 1
ATOM 857 C CA . GLU A 1 102 ? -14.783 -1.545 11.191 1.00 79.38 102 GLU A CA 1
ATOM 858 C C . GLU A 1 102 ? -15.718 -2.749 11.314 1.00 79.38 102 GLU A C 1
ATOM 860 O O . GLU A 1 102 ? -16.433 -2.853 12.305 1.00 79.38 102 GLU A O 1
ATOM 865 N N . ALA A 1 103 ? -15.677 -3.676 10.354 1.00 77.75 103 ALA A N 1
ATOM 866 C CA . ALA A 1 103 ? -16.481 -4.893 10.404 1.00 77.75 103 ALA A CA 1
ATOM 867 C C . ALA A 1 103 ? -16.087 -5.796 11.586 1.00 77.75 103 ALA A C 1
ATOM 869 O O . ALA A 1 103 ? -16.948 -6.342 12.268 1.00 77.75 103 ALA A O 1
ATOM 870 N N . TRP A 1 104 ? -14.786 -5.937 11.853 1.00 74.94 104 TRP A N 1
ATOM 871 C CA . TRP A 1 104 ? -14.285 -6.857 12.874 1.00 74.94 104 TRP A CA 1
ATOM 872 C C . TRP A 1 104 ? -14.343 -6.307 14.292 1.00 74.94 104 TRP A C 1
ATOM 874 O O . TRP A 1 104 ? -14.693 -7.060 15.199 1.00 74.94 104 TRP A O 1
ATOM 884 N N . PHE A 1 105 ? -13.994 -5.035 14.496 1.00 76.19 105 PHE A N 1
ATOM 885 C CA . PHE A 1 105 ? -13.872 -4.430 15.826 1.00 76.19 105 PHE A CA 1
ATOM 886 C C . PHE A 1 105 ? -14.924 -3.364 16.106 1.00 76.19 105 PHE A C 1
ATOM 888 O O . PHE A 1 105 ? -15.355 -3.249 17.246 1.00 76.19 105 PHE A O 1
ATOM 895 N N . GLY A 1 106 ? -15.358 -2.622 15.088 1.00 79.44 106 GLY A N 1
ATOM 896 C CA . GLY A 1 106 ? -16.366 -1.576 15.225 1.00 79.44 106 GLY A CA 1
ATOM 897 C C . GLY A 1 106 ? -15.906 -0.184 14.772 1.00 79.44 106 GLY A C 1
ATOM 898 O O . GLY A 1 106 ? -14.735 0.046 14.432 1.00 79.44 106 GLY A O 1
ATOM 899 N N . PRO A 1 107 ? -16.844 0.778 14.732 1.00 81.00 107 PRO A N 1
ATOM 900 C CA . PRO A 1 107 ? -16.608 2.106 14.177 1.00 81.00 107 PRO A CA 1
ATOM 901 C C . PRO A 1 107 ? -15.702 2.989 15.049 1.00 81.00 107 PRO A C 1
ATOM 903 O O . PRO A 1 107 ? -14.962 3.813 14.498 1.00 81.00 107 PRO A O 1
ATOM 906 N N . LYS A 1 108 ? -15.696 2.843 16.386 1.00 78.56 108 LYS A N 1
ATOM 907 C CA . LYS A 1 108 ? -14.811 3.656 17.246 1.00 78.56 108 LYS A CA 1
ATOM 908 C C . LYS A 1 108 ? -13.360 3.207 17.117 1.00 78.56 108 LYS A C 1
ATOM 910 O O . LYS A 1 108 ? -12.460 4.047 17.102 1.00 78.56 108 LYS A O 1
ATOM 915 N N . THR A 1 109 ? -13.136 1.908 16.936 1.00 78.81 109 THR A N 1
ATOM 916 C CA . THR A 1 109 ? -11.812 1.343 16.660 1.00 78.81 109 THR A CA 1
ATOM 917 C C . THR A 1 109 ? -11.263 1.880 15.339 1.00 78.81 109 THR A C 1
ATOM 919 O O . THR A 1 109 ? -10.133 2.371 15.304 1.00 78.81 109 THR A O 1
ATOM 922 N N . ARG A 1 110 ? -12.081 1.910 14.274 1.00 80.69 110 ARG A N 1
ATOM 923 C CA . ARG A 1 110 ? -11.711 2.539 12.992 1.00 80.69 110 ARG A CA 1
ATOM 924 C C . ARG A 1 110 ? -11.309 4.005 13.173 1.00 80.69 110 ARG A C 1
ATOM 926 O O . ARG A 1 110 ? -10.280 4.426 12.645 1.00 80.69 110 ARG A O 1
ATOM 933 N N . ALA A 1 111 ? -12.105 4.789 13.900 1.00 77.94 111 ALA A N 1
ATOM 934 C CA . ALA A 1 111 ? -11.827 6.209 14.110 1.00 77.94 111 ALA A CA 1
ATOM 935 C C . ALA A 1 111 ? -10.529 6.446 14.903 1.00 77.94 111 ALA A C 1
ATOM 937 O O . ALA A 1 111 ? -9.775 7.365 14.579 1.00 77.94 111 ALA A O 1
ATOM 938 N N . SER A 1 112 ? -10.254 5.609 15.909 1.00 80.25 112 SER A N 1
ATOM 939 C CA . SER A 1 112 ? -9.020 5.660 16.699 1.00 80.25 112 SER A CA 1
ATOM 940 C C . SER A 1 112 ? -7.792 5.313 15.854 1.00 80.25 112 SER A C 1
ATOM 942 O O . SER A 1 112 ? -6.841 6.092 15.804 1.00 80.25 112 SER A O 1
ATOM 944 N N . LEU A 1 113 ? -7.856 4.223 15.080 1.00 79.81 113 LEU A N 1
ATOM 945 C CA . LEU A 1 113 ? -6.796 3.846 14.142 1.00 79.81 113 LEU A CA 1
ATOM 946 C C . LEU A 1 113 ? -6.530 4.969 13.137 1.00 79.81 113 LEU A C 1
ATOM 948 O O . LEU A 1 113 ? -5.392 5.386 12.954 1.00 79.81 113 LEU A O 1
ATOM 952 N N . TRP A 1 114 ? -7.580 5.534 12.538 1.00 78.56 114 TRP A N 1
ATOM 953 C CA . TRP A 1 114 ? -7.447 6.648 11.600 1.00 78.56 114 TRP A CA 1
ATOM 954 C C . TRP A 1 114 ? -6.760 7.879 12.213 1.00 78.56 114 TRP A C 1
ATOM 956 O O . TRP A 1 114 ? -5.997 8.563 11.528 1.00 78.56 114 TRP A O 1
ATOM 966 N N . LYS A 1 115 ? -7.000 8.166 13.500 1.00 81.38 115 LYS A N 1
ATOM 967 C CA . LYS A 1 115 ? -6.291 9.230 14.224 1.00 81.38 115 LYS A CA 1
ATOM 968 C C . LYS A 1 115 ? -4.816 8.888 14.425 1.00 81.38 115 LYS A C 1
ATOM 970 O O . LYS A 1 115 ? -3.992 9.731 14.092 1.00 81.38 115 LYS A O 1
ATOM 975 N N . GLN A 1 116 ? -4.492 7.670 14.861 1.00 78.69 116 GLN A N 1
ATOM 976 C CA . GLN A 1 116 ? -3.105 7.217 15.045 1.00 78.69 116 GLN A CA 1
ATOM 977 C C . GLN A 1 116 ? -2.297 7.263 13.734 1.00 78.69 116 GLN A C 1
ATOM 979 O O . GLN A 1 116 ? -1.117 7.619 13.717 1.00 78.69 116 GLN A O 1
ATOM 984 N N . PHE A 1 117 ? -2.927 6.940 12.599 1.00 77.50 117 PHE A N 1
ATOM 985 C CA . PHE A 1 117 ? -2.284 7.053 11.287 1.00 77.50 117 PHE A CA 1
ATOM 986 C C . PHE A 1 117 ? -2.047 8.502 10.856 1.00 77.50 117 PHE A C 1
ATOM 988 O O . PHE A 1 117 ? -1.051 8.774 10.189 1.00 77.50 117 PHE A O 1
ATOM 995 N N . ARG A 1 118 ? -2.932 9.433 11.236 1.00 76.94 118 ARG A N 1
ATOM 996 C CA . ARG A 1 118 ? -2.745 10.866 10.967 1.00 76.94 118 ARG A CA 1
ATOM 997 C C . ARG A 1 118 ? -1.749 11.533 11.912 1.00 76.94 118 ARG A C 1
ATOM 999 O O . ARG A 1 118 ? -1.029 12.416 11.465 1.00 76.94 118 ARG A O 1
ATOM 1006 N N . SER A 1 119 ? -1.700 11.123 13.179 1.00 76.69 119 SER A N 1
ATOM 1007 C CA . SER A 1 119 ? -0.724 11.620 14.160 1.00 76.69 119 SER A CA 1
ATOM 1008 C C . SER A 1 119 ? 0.683 11.075 13.912 1.00 76.69 119 SER A C 1
ATOM 1010 O O . SER A 1 119 ? 1.654 11.631 14.412 1.00 76.69 119 SER A O 1
ATOM 1012 N N . GLY A 1 120 ? 0.808 9.992 13.139 1.00 66.44 120 GLY A N 1
ATOM 1013 C CA . GLY A 1 120 ? 2.085 9.334 12.893 1.00 66.44 120 GLY A CA 1
ATOM 1014 C C . GLY A 1 120 ? 2.565 8.482 14.070 1.00 66.44 120 GLY A C 1
ATOM 1015 O O . GLY A 1 120 ? 3.653 7.922 13.981 1.00 66.44 120 GLY A O 1
ATOM 1016 N N . GLU A 1 121 ? 1.765 8.305 15.127 1.00 68.25 121 GLU A N 1
ATOM 1017 C CA . GLU A 1 121 ? 2.092 7.432 16.270 1.00 68.25 121 GLU A CA 1
ATOM 1018 C C . GLU A 1 121 ? 2.369 5.992 15.831 1.00 68.25 121 GLU A C 1
ATOM 1020 O O . GLU A 1 121 ? 3.255 5.326 16.365 1.00 68.25 121 GLU A O 1
ATOM 1025 N N . VAL A 1 122 ? 1.694 5.543 14.768 1.00 67.94 122 VAL A N 1
ATOM 1026 C CA . VAL A 1 122 ? 1.926 4.230 14.148 1.00 67.94 122 VAL A CA 1
ATOM 1027 C C . VAL A 1 122 ? 3.366 4.080 13.629 1.00 67.94 122 VAL A C 1
ATOM 1029 O O . VAL A 1 122 ? 3.866 2.959 13.505 1.00 67.94 122 VAL A O 1
ATOM 1032 N N . ASN A 1 123 ? 4.056 5.184 13.314 1.00 62.94 123 ASN A N 1
ATOM 1033 C CA . ASN A 1 123 ? 5.454 5.163 12.881 1.00 62.94 123 ASN A CA 1
ATOM 1034 C C . ASN A 1 123 ? 6.427 4.877 14.033 1.00 62.94 123 ASN A C 1
ATOM 1036 O O . ASN A 1 123 ? 7.494 4.336 13.759 1.00 62.94 123 ASN A O 1
ATOM 1040 N N . VAL A 1 124 ? 6.054 5.206 15.274 1.00 60.78 124 VAL A N 1
ATOM 1041 C CA . VAL A 1 124 ? 6.926 5.142 16.460 1.00 60.78 124 VAL A CA 1
ATOM 1042 C C . VAL A 1 124 ? 6.611 3.922 17.329 1.00 60.78 124 VAL A C 1
ATOM 1044 O O . VAL A 1 124 ? 7.523 3.211 17.731 1.00 60.78 124 VAL A O 1
ATOM 1047 N N . ALA A 1 125 ? 5.329 3.647 17.586 1.00 62.03 125 ALA A N 1
ATOM 1048 C CA . ALA A 1 125 ? 4.897 2.608 18.528 1.00 62.03 125 ALA A CA 1
ATOM 1049 C C . ALA A 1 125 ? 4.492 1.278 17.863 1.00 62.03 125 ALA A C 1
ATOM 1051 O O . ALA A 1 125 ? 4.277 0.277 18.543 1.00 62.03 125 ALA A O 1
ATOM 1052 N N . GLY A 1 126 ? 4.384 1.245 16.531 1.00 62.97 126 GLY A N 1
ATOM 1053 C CA . GLY A 1 126 ? 3.787 0.117 15.815 1.00 62.97 126 GLY A CA 1
ATOM 1054 C C . GLY A 1 126 ? 2.253 0.140 15.851 1.00 62.97 126 GLY A C 1
ATOM 1055 O O . GLY A 1 126 ? 1.637 1.058 16.386 1.00 62.97 126 GLY A O 1
ATOM 1056 N N . MET A 1 127 ? 1.621 -0.841 15.199 1.00 71.25 127 MET A N 1
ATOM 1057 C CA . MET A 1 127 ? 0.161 -0.914 15.055 1.00 71.25 127 MET A CA 1
ATOM 1058 C C . MET A 1 127 ? -0.391 -2.121 15.812 1.00 71.25 127 MET A C 1
ATOM 1060 O O . MET A 1 127 ? -0.307 -3.246 15.319 1.00 71.25 127 MET A O 1
ATOM 1064 N N . ASP A 1 128 ? -0.988 -1.878 16.976 1.00 74.88 128 ASP A N 1
ATOM 1065 C CA . ASP A 1 128 ? -1.695 -2.900 17.752 1.00 74.88 128 ASP A CA 1
ATOM 1066 C C . ASP A 1 128 ? -3.208 -2.639 17.713 1.00 74.88 128 ASP A C 1
ATOM 1068 O O . ASP A 1 128 ? -3.767 -1.825 18.458 1.00 74.88 128 ASP A O 1
ATOM 1072 N N . VAL A 1 129 ? -3.874 -3.315 16.774 1.00 75.31 129 VAL A N 1
ATOM 1073 C CA . VAL A 1 129 ? -5.324 -3.207 16.574 1.00 75.31 129 VAL A CA 1
ATOM 1074 C C . VAL A 1 129 ? -6.106 -3.788 17.765 1.00 75.31 129 VAL A C 1
ATOM 1076 O O . VAL A 1 129 ? -6.995 -3.088 18.261 1.00 75.31 129 VAL A O 1
ATOM 1079 N N . PRO A 1 130 ? -5.796 -5.000 18.278 1.00 74.12 130 PRO A N 1
ATOM 1080 C CA . PRO A 1 130 ? -6.428 -5.521 19.488 1.00 74.12 130 PRO A CA 1
ATOM 1081 C C . PRO A 1 130 ? -6.319 -4.580 20.690 1.00 74.12 130 PRO A C 1
ATOM 1083 O O . PRO A 1 130 ? -7.341 -4.282 21.310 1.00 74.12 130 PRO A O 1
ATOM 1086 N N . GLN A 1 131 ? -5.135 -4.049 21.001 1.00 76.94 131 GLN A N 1
ATOM 1087 C CA . GLN A 1 131 ? -4.982 -3.140 22.140 1.00 76.94 131 GLN A CA 1
ATOM 1088 C C . GLN A 1 131 ? -5.755 -1.832 21.933 1.00 76.94 131 GLN A C 1
ATOM 1090 O O . GLN A 1 131 ? -6.443 -1.365 22.841 1.00 76.94 131 GLN A O 1
ATOM 1095 N N . THR A 1 132 ? -5.738 -1.286 20.714 1.00 78.38 132 THR A N 1
ATOM 1096 C CA . THR A 1 132 ? -6.523 -0.090 20.376 1.00 78.38 132 THR A CA 1
ATOM 1097 C C . THR A 1 132 ? -8.021 -0.327 20.573 1.00 78.38 132 THR A C 1
ATOM 1099 O O . THR A 1 132 ? -8.698 0.528 21.138 1.00 78.38 132 THR A O 1
ATOM 1102 N N . SER A 1 133 ? -8.535 -1.494 20.175 1.00 74.69 133 SER A N 1
ATOM 1103 C CA . SER A 1 133 ? -9.950 -1.855 20.341 1.00 74.69 133 SER A CA 1
ATOM 1104 C C . SER A 1 133 ? -10.362 -2.077 21.806 1.00 74.69 133 SER A C 1
ATOM 1106 O O . SER A 1 133 ? -11.498 -1.770 22.178 1.00 74.69 133 SER A O 1
ATOM 1108 N N . LYS A 1 134 ? -9.440 -2.555 22.659 1.00 80.06 134 LYS A N 1
ATOM 1109 C CA . LYS A 1 134 ? -9.647 -2.658 24.114 1.00 80.06 134 LYS A CA 1
ATOM 1110 C C . LYS A 1 134 ? -9.740 -1.272 24.742 1.00 80.06 134 LYS A C 1
ATOM 1112 O O . LYS A 1 134 ? -10.663 -1.013 25.505 1.00 80.06 134 LYS A O 1
ATOM 1117 N N . ASN A 1 135 ? -8.850 -0.362 24.345 1.00 81.50 135 ASN A N 1
ATOM 1118 C CA . ASN A 1 135 ? -8.820 1.011 24.854 1.00 81.50 135 ASN A CA 1
ATOM 1119 C C . ASN A 1 135 ? -10.103 1.799 24.527 1.00 81.50 135 ASN A C 1
ATOM 1121 O O . ASN A 1 135 ? -10.481 2.689 25.283 1.00 81.50 135 ASN A O 1
ATOM 1125 N N . VAL A 1 136 ? -10.788 1.483 23.419 1.00 81.12 136 VAL A N 1
ATOM 1126 C CA . VAL A 1 136 ? -12.085 2.098 23.060 1.00 81.12 136 VAL A CA 1
ATOM 1127 C C . VAL A 1 136 ? -13.307 1.297 23.529 1.00 81.12 136 VAL A C 1
ATOM 1129 O O . VAL A 1 136 ? -14.438 1.708 23.263 1.00 81.12 136 VAL A O 1
ATOM 1132 N N . GLY A 1 137 ? -13.103 0.172 24.223 1.00 78.25 137 GLY A N 1
ATOM 1133 C CA . GLY A 1 137 ? -14.172 -0.652 24.793 1.00 78.25 137 GLY A CA 1
ATOM 1134 C C . GLY A 1 137 ? -15.017 -1.425 23.773 1.00 78.25 137 GLY A C 1
ATOM 1135 O O . GLY A 1 137 ? -16.112 -1.869 24.106 1.00 78.25 137 GLY A O 1
ATOM 1136 N N . GLU A 1 138 ? -14.552 -1.584 22.530 1.00 80.69 138 GLU A N 1
ATOM 1137 C CA . GLU A 1 138 ? -15.281 -2.337 21.492 1.00 80.69 138 GLU A CA 1
ATOM 1138 C C . GLU A 1 138 ? -14.785 -3.783 21.340 1.00 80.69 138 GLU A C 1
ATOM 1140 O O . GLU A 1 138 ? -15.479 -4.619 20.759 1.00 80.69 138 GLU A O 1
ATOM 1145 N N . TYR A 1 139 ? -13.622 -4.113 21.911 1.00 75.19 139 TYR A N 1
ATOM 1146 C CA . TYR A 1 139 ? -13.031 -5.449 21.802 1.00 75.19 139 TYR A CA 1
ATOM 1147 C C . TYR A 1 139 ? -13.955 -6.566 22.300 1.00 75.19 139 TYR A C 1
ATOM 1149 O O . TYR A 1 139 ? -14.064 -7.609 21.656 1.00 75.19 139 TYR A O 1
ATOM 1157 N N . ASP A 1 140 ? -14.656 -6.362 23.415 1.00 72.62 140 ASP A N 1
ATOM 1158 C CA . ASP A 1 140 ? -15.447 -7.426 24.040 1.00 72.62 140 ASP A CA 1
ATOM 1159 C C . ASP A 1 140 ? -16.683 -7.834 23.237 1.00 72.62 140 ASP A C 1
ATOM 1161 O O . ASP A 1 140 ? -17.100 -8.988 23.313 1.00 72.62 140 ASP A O 1
ATOM 1165 N N . ASN A 1 141 ? -17.209 -6.923 22.415 1.00 71.56 141 ASN A N 1
ATOM 1166 C CA . ASN A 1 141 ? -18.356 -7.170 21.542 1.00 71.56 141 ASN A CA 1
ATOM 1167 C C . ASN A 1 141 ? -17.955 -7.424 20.077 1.00 71.56 141 ASN A C 1
ATOM 1169 O O . ASN A 1 141 ? -18.829 -7.664 19.239 1.00 71.56 141 ASN A O 1
ATOM 1173 N N . SER A 1 142 ? -16.654 -7.379 19.776 1.00 73.38 142 SER A N 1
ATOM 1174 C CA . SER A 1 142 ? -16.101 -7.504 18.427 1.00 73.38 142 SER A CA 1
ATOM 1175 C C . SER A 1 142 ? -16.371 -8.879 17.803 1.00 73.38 142 SER A C 1
ATOM 1177 O O . SER A 1 142 ? -16.346 -9.916 18.475 1.00 73.38 142 SER A O 1
ATOM 1179 N N . GLU A 1 143 ? -16.602 -8.912 16.487 1.00 70.94 143 GLU A N 1
ATOM 1180 C CA . GLU A 1 143 ? -16.656 -10.173 15.733 1.00 70.94 143 GLU A CA 1
ATOM 1181 C C . GLU A 1 143 ? -15.294 -10.873 15.722 1.00 70.94 143 GLU A C 1
ATOM 1183 O O . GLU A 1 143 ? -15.232 -12.102 15.708 1.00 70.94 143 GLU A O 1
ATOM 1188 N N . TYR A 1 144 ? -14.205 -10.104 15.834 1.00 70.00 144 TYR A N 1
ATOM 1189 C CA . TYR A 1 144 ? -12.857 -10.636 16.004 1.00 70.00 144 TYR A CA 1
ATOM 1190 C C . TYR A 1 144 ? -12.751 -11.552 17.231 1.00 70.00 144 TYR A C 1
ATOM 1192 O O . TYR A 1 144 ? -12.332 -12.700 17.110 1.00 70.00 144 TYR A O 1
ATOM 1200 N N . LYS A 1 145 ? -13.193 -11.100 18.412 1.00 71.44 145 LYS A N 1
ATOM 1201 C CA . LYS A 1 145 ? -13.160 -11.930 19.626 1.00 71.44 145 LYS A CA 1
ATOM 1202 C C . LYS A 1 145 ? -13.985 -13.204 19.450 1.00 71.44 145 LYS A C 1
ATOM 1204 O O . LYS A 1 145 ? -13.526 -14.271 19.834 1.00 71.44 145 LYS A O 1
ATOM 1209 N N . LYS A 1 146 ? -15.157 -13.121 18.816 1.00 72.00 146 LYS A N 1
ATOM 1210 C CA . LYS A 1 146 ? -16.014 -14.292 18.564 1.00 72.00 146 LYS A CA 1
ATOM 1211 C C . LYS A 1 1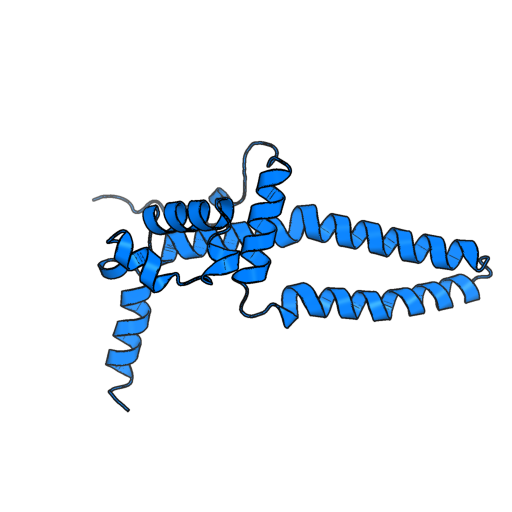46 ? -15.337 -15.317 17.657 1.00 72.00 146 LYS A C 1
ATOM 1213 O O . LYS A 1 146 ? -15.382 -16.496 17.959 1.00 72.00 146 LYS A O 1
ATOM 1218 N N . LEU A 1 147 ? -14.672 -14.881 16.589 1.00 67.56 147 LEU A N 1
ATOM 1219 C CA . LEU A 1 147 ? -14.011 -15.785 15.641 1.00 67.56 147 LEU A CA 1
ATOM 1220 C C . LEU A 1 147 ? -12.748 -16.448 16.208 1.00 67.56 147 LEU A C 1
ATOM 1222 O O . LEU A 1 147 ? -12.450 -17.582 15.843 1.00 67.56 147 LEU A O 1
ATOM 1226 N N . PHE A 1 148 ? -12.001 -15.760 17.076 1.00 64.69 148 PHE A N 1
ATOM 1227 C CA . PHE A 1 148 ? -10.748 -16.282 17.632 1.00 64.69 148 PHE A CA 1
ATOM 1228 C C . PHE A 1 148 ? -10.945 -17.039 18.956 1.00 64.69 148 PHE A C 1
ATOM 1230 O O . PHE A 1 148 ? -10.367 -18.108 19.113 1.00 64.69 148 PHE A O 1
ATOM 1237 N N . VAL A 1 149 ? -11.830 -16.582 19.851 1.00 62.31 149 VAL A N 1
ATOM 1238 C CA . VAL A 1 149 ? -12.162 -17.313 21.094 1.00 62.31 149 VAL A CA 1
ATOM 1239 C C . VAL A 1 149 ? -12.900 -18.619 20.790 1.00 62.31 149 VAL A C 1
ATOM 1241 O O . VAL A 1 149 ? -12.628 -19.635 21.419 1.00 62.31 149 VAL A O 1
ATOM 1244 N N . ASP A 1 150 ? -13.784 -18.632 19.789 1.00 53.16 150 ASP A N 1
ATOM 1245 C CA . ASP A 1 150 ? -14.496 -19.850 19.374 1.00 53.16 150 ASP A CA 1
ATOM 1246 C C . ASP A 1 150 ? -13.571 -20.837 18.632 1.00 53.16 150 ASP A C 1
ATOM 1248 O O . ASP A 1 150 ? -13.841 -22.034 18.570 1.00 53.16 150 ASP A O 1
ATOM 1252 N N . ARG A 1 151 ? -12.430 -20.366 18.106 1.00 53.09 151 ARG A N 1
ATOM 1253 C CA . ARG A 1 151 ? -11.388 -21.228 17.534 1.00 53.09 151 ARG A CA 1
ATOM 1254 C C . ARG A 1 151 ? -10.554 -21.904 18.625 1.00 53.09 151 ARG A C 1
ATOM 1256 O O . ARG A 1 151 ? -10.316 -23.104 18.522 1.00 53.09 151 ARG A O 1
ATOM 1263 N N . ASP A 1 152 ? -10.181 -21.168 19.669 1.00 52.84 152 ASP A N 1
ATOM 1264 C CA . ASP A 1 152 ? -9.471 -21.719 20.832 1.00 52.84 152 ASP A CA 1
ATOM 1265 C C . ASP A 1 152 ? -10.371 -22.682 21.631 1.00 52.84 152 ASP A C 1
ATOM 1267 O O . ASP A 1 152 ? -9.922 -23.736 22.078 1.00 52.84 152 ASP A O 1
ATOM 1271 N N . ALA A 1 153 ? -11.676 -22.394 21.712 1.00 54.75 153 ALA A N 1
ATOM 1272 C CA . ALA A 1 153 ? -12.665 -23.294 22.309 1.00 54.75 153 ALA A CA 1
ATOM 1273 C C . ALA A 1 153 ? -12.863 -24.602 21.517 1.00 54.75 153 ALA A C 1
ATOM 1275 O O . ALA A 1 153 ? -13.178 -25.633 22.108 1.00 54.75 153 ALA A O 1
ATOM 1276 N N . ARG A 1 154 ? -12.672 -24.584 20.189 1.00 51.72 154 ARG A N 1
ATOM 1277 C CA . ARG A 1 154 ? -12.789 -25.778 19.328 1.00 51.72 154 ARG A CA 1
ATOM 1278 C C . ARG A 1 154 ? -11.511 -26.605 19.229 1.00 51.72 154 ARG A C 1
ATOM 1280 O O . ARG A 1 154 ? -11.602 -27.780 18.892 1.00 51.72 154 A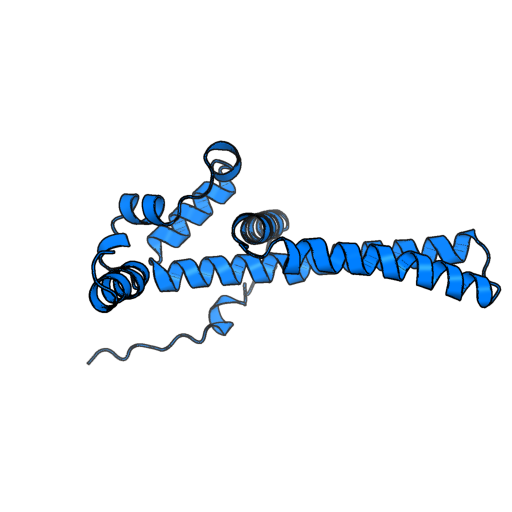RG A O 1
ATOM 1287 N N . LEU A 1 155 ? -10.343 -26.007 19.459 1.00 55.81 155 LEU A N 1
ATOM 1288 C CA . LEU A 1 155 ? -9.051 -26.690 19.324 1.00 55.81 155 LEU A CA 1
ATOM 1289 C C . LEU A 1 155 ? -8.478 -27.188 20.656 1.00 55.81 155 LEU A C 1
ATOM 1291 O O . LEU A 1 155 ? -7.568 -28.010 20.628 1.00 55.81 155 LEU A O 1
ATOM 1295 N N . GLY A 1 156 ? -9.045 -26.767 21.793 1.00 43.28 156 GLY A N 1
ATOM 1296 C CA . GLY A 1 156 ? -8.550 -27.130 23.120 1.00 43.28 156 GLY A CA 1
ATOM 1297 C C . GLY A 1 156 ? -7.193 -26.478 23.436 1.00 43.28 156 GLY A C 1
ATOM 1298 O O . GLY A 1 156 ? -6.473 -26.064 22.525 1.00 43.28 156 GLY A O 1
ATOM 1299 N N . PRO A 1 157 ? -6.834 -26.330 24.723 1.00 47.25 157 PRO A N 1
ATOM 1300 C CA . PRO A 1 157 ? -5.498 -25.877 25.090 1.00 47.25 157 PRO A CA 1
ATOM 1301 C C . PRO A 1 157 ? -4.469 -26.916 24.614 1.00 47.25 157 PRO A C 1
ATOM 1303 O O . PRO A 1 157 ? -4.619 -28.100 24.914 1.00 47.25 157 PRO A O 1
ATOM 1306 N N . LEU A 1 158 ? -3.469 -26.466 23.847 1.00 46.06 158 LEU A N 1
ATOM 1307 C CA . LEU A 1 158 ? -2.263 -27.245 23.533 1.00 46.06 158 LEU A CA 1
ATOM 1308 C C . LEU A 1 158 ? -1.465 -27.552 24.804 1.00 46.06 158 LEU A C 1
ATOM 1310 O O . LEU A 1 158 ? -1.366 -26.640 25.658 1.00 46.06 158 LEU A O 1
#

Organism: NCBI:txid629265

Foldseek 3Di:
DDDPPPDDLVVLQDPVDPQPPVLLVLLLVQLCQVDPPVVPLPVVVVVVLVVVLVVQLVVCVVVVDDNVVSNVVSVVVVVVVVVCCSRPVSSSSSSSVLSVLCQFQRDVLSVQVSVCSVVVVCVPPNDDSLVSSVVVVRNVVGNNCVVVVVVCVVVDDD